Protein AF-A0A1E1XIR8-F1 (afdb_monomer_lite)

Radius of gyration: 17.91 Å; chains: 1; bounding box: 41×30×60 Å

Structure (mmCIF, N/CA/C/O backbone):
data_AF-A0A1E1XIR8-F1
#
_entry.id   AF-A0A1E1XIR8-F1
#
loop_
_atom_site.group_PDB
_atom_site.id
_atom_site.type_symbol
_atom_site.label_atom_id
_atom_site.label_alt_id
_atom_site.label_comp_id
_atom_site.label_asym_id
_atom_site.label_entity_id
_atom_site.label_seq_id
_atom_site.pdbx_PDB_ins_code
_atom_site.Cartn_x
_atom_site.Cartn_y
_atom_site.Cartn_z
_atom_site.occupancy
_atom_site.B_iso_or_equiv
_atom_site.auth_seq_id
_atom_site.auth_comp_id
_atom_site.auth_asym_id
_atom_site.auth_atom_id
_atom_site.pdbx_PDB_model_num
ATOM 1 N N . LYS A 1 1 ? 19.652 5.382 -15.139 1.00 60.75 1 LYS A N 1
ATOM 2 C CA . LYS A 1 1 ? 19.291 3.944 -15.151 1.00 60.75 1 LYS A CA 1
ATOM 3 C C . LYS A 1 1 ? 17.925 3.803 -15.808 1.00 60.75 1 LYS A C 1
ATOM 5 O O . LYS A 1 1 ? 17.088 4.668 -15.571 1.00 60.75 1 LYS A O 1
ATOM 10 N N . SER A 1 2 ? 17.744 2.808 -16.677 1.00 82.06 2 SER A N 1
ATOM 11 C CA . SER A 1 2 ? 16.450 2.521 -17.310 1.00 82.06 2 SER A CA 1
ATOM 12 C C . SER A 1 2 ? 15.630 1.621 -16.385 1.00 82.06 2 SER A C 1
ATOM 14 O O . SER A 1 2 ? 16.198 0.704 -15.801 1.00 82.06 2 SER A O 1
ATOM 16 N N . VAL A 1 3 ? 14.336 1.907 -16.232 1.00 90.94 3 VAL A N 1
ATOM 17 C CA . VAL A 1 3 ? 13.386 1.063 -15.487 1.00 90.94 3 VAL A CA 1
ATOM 18 C C . VAL A 1 3 ? 12.710 0.148 -16.500 1.00 90.94 3 VAL A C 1
ATOM 20 O O . VAL A 1 3 ? 12.004 0.648 -17.380 1.00 90.94 3 VAL A O 1
ATOM 23 N N . GLU A 1 4 ? 12.946 -1.157 -16.389 1.00 93.19 4 GLU A N 1
ATOM 24 C CA . GLU A 1 4 ? 12.472 -2.164 -17.351 1.00 93.19 4 GLU A CA 1
ATOM 25 C C . GLU A 1 4 ? 11.365 -3.038 -16.769 1.00 93.19 4 GLU A C 1
ATOM 27 O O . GLU A 1 4 ? 10.339 -3.215 -17.424 1.00 93.19 4 GLU A O 1
ATOM 32 N N . MET A 1 5 ? 11.540 -3.509 -15.534 1.00 96.12 5 MET A N 1
ATOM 33 C CA . MET A 1 5 ? 10.548 -4.280 -14.788 1.00 96.12 5 MET A CA 1
ATOM 34 C C . MET A 1 5 ? 10.173 -3.550 -13.516 1.00 96.12 5 MET A C 1
ATOM 36 O O . MET A 1 5 ? 11.018 -2.896 -12.901 1.00 96.12 5 MET A O 1
ATOM 40 N N . VAL A 1 6 ? 8.913 -3.676 -13.127 1.00 97.50 6 VAL A N 1
ATOM 41 C CA . VAL A 1 6 ? 8.399 -3.120 -11.884 1.00 97.50 6 VAL A CA 1
ATOM 42 C C . VAL A 1 6 ? 7.575 -4.146 -11.130 1.00 97.50 6 VAL A C 1
ATOM 44 O O . VAL A 1 6 ? 6.793 -4.879 -11.732 1.00 97.50 6 VAL A O 1
ATOM 47 N N . PHE A 1 7 ? 7.718 -4.155 -9.815 1.00 97.94 7 PHE A N 1
ATOM 48 C CA . PHE A 1 7 ? 6.802 -4.806 -8.887 1.00 97.94 7 PHE A CA 1
ATOM 49 C C . PHE A 1 7 ? 6.287 -3.761 -7.889 1.00 97.94 7 PHE A C 1
ATOM 51 O O . PHE A 1 7 ? 6.744 -2.611 -7.889 1.00 97.94 7 PHE A O 1
ATOM 58 N N . VAL A 1 8 ? 5.286 -4.123 -7.092 1.00 98.44 8 VAL A N 1
ATOM 59 C CA . VAL A 1 8 ? 4.732 -3.238 -6.061 1.00 98.44 8 VAL A CA 1
ATOM 60 C C . VAL A 1 8 ? 4.834 -3.924 -4.712 1.00 98.44 8 VAL A C 1
ATOM 62 O O . VAL A 1 8 ? 4.409 -5.067 -4.577 1.00 98.44 8 VAL A O 1
ATOM 65 N N . GLU A 1 9 ? 5.339 -3.206 -3.719 1.00 98.31 9 GLU A N 1
ATOM 66 C CA . GLU A 1 9 ? 5.322 -3.616 -2.315 1.00 98.31 9 GLU A CA 1
ATOM 67 C C . GLU A 1 9 ? 4.543 -2.605 -1.467 1.00 98.31 9 GLU A C 1
ATOM 69 O O . GLU A 1 9 ? 4.331 -1.455 -1.866 1.00 98.31 9 GLU A O 1
ATOM 74 N N . PHE A 1 10 ? 4.111 -3.017 -0.282 1.00 97.69 10 PHE A N 1
ATOM 75 C CA . PHE A 1 10 ? 3.550 -2.123 0.725 1.00 97.69 10 PHE A CA 1
ATOM 76 C C . PHE A 1 10 ? 3.846 -2.637 2.129 1.00 97.69 10 PHE A C 1
ATOM 78 O O . PHE A 1 10 ? 4.267 -3.769 2.324 1.00 97.69 10 PHE A O 1
ATOM 85 N N . GLN A 1 11 ? 3.627 -1.790 3.130 1.00 93.56 11 GLN A N 1
ATOM 86 C CA . GLN A 1 11 ? 3.789 -2.165 4.533 1.00 93.56 11 GLN A CA 1
ATOM 87 C C . GLN A 1 11 ? 2.461 -2.023 5.257 1.00 93.56 11 GLN A C 1
ATOM 89 O O . GLN A 1 11 ? 1.777 -1.002 5.130 1.00 93.56 11 GLN A O 1
ATOM 94 N N . PHE A 1 12 ? 2.093 -3.048 6.023 1.00 95.75 12 PHE A N 1
ATOM 95 C CA . PHE A 1 12 ? 0.858 -3.033 6.785 1.00 95.75 12 PHE A CA 1
ATOM 96 C C . PHE A 1 12 ? 0.935 -3.929 8.023 1.00 95.75 12 PHE A C 1
ATOM 98 O O . PHE A 1 12 ? 1.055 -5.150 7.920 1.00 95.75 12 PHE A O 1
ATOM 105 N N . LEU A 1 13 ? 0.794 -3.302 9.196 1.00 94.81 13 LEU A N 1
ATOM 106 C CA . LEU A 1 13 ? 0.847 -3.956 10.507 1.00 94.81 13 LEU A CA 1
ATOM 107 C C . LEU A 1 13 ? 2.142 -4.771 10.687 1.00 94.81 13 LEU A C 1
ATOM 109 O O . LEU A 1 13 ? 3.224 -4.287 10.380 1.00 94.81 13 LEU A O 1
ATOM 113 N N . ASP A 1 14 ? 2.018 -5.978 11.220 1.00 94.44 14 ASP A N 1
ATOM 114 C CA . ASP A 1 14 ? 3.055 -6.979 11.483 1.00 94.44 14 ASP A CA 1
ATOM 115 C C . ASP A 1 14 ? 3.211 -7.997 10.336 1.00 94.44 14 ASP A C 1
ATOM 117 O O . ASP A 1 14 ? 3.862 -9.024 10.516 1.00 94.44 14 ASP A O 1
ATOM 121 N N . CYS A 1 15 ? 2.583 -7.771 9.176 1.00 95.62 15 CYS A N 1
ATOM 122 C CA . CYS A 1 15 ? 2.762 -8.667 8.031 1.00 95.62 15 CYS A CA 1
ATOM 123 C C . CYS A 1 15 ? 4.197 -8.545 7.499 1.00 95.62 15 CYS A C 1
ATOM 125 O O . CYS A 1 15 ? 4.743 -7.441 7.432 1.00 95.62 15 CYS A O 1
ATOM 127 N N . SER A 1 16 ? 4.806 -9.673 7.128 1.00 95.19 16 SER A N 1
ATOM 128 C CA . SER A 1 16 ? 6.191 -9.670 6.660 1.00 95.19 16 SER A CA 1
ATOM 129 C C . SER A 1 16 ? 6.297 -9.064 5.250 1.00 95.19 16 SER A C 1
ATOM 131 O O . SER A 1 16 ? 5.338 -9.169 4.478 1.00 95.19 16 SER A O 1
ATOM 133 N N . PRO A 1 17 ? 7.424 -8.419 4.893 1.00 92.75 17 PRO A N 1
ATOM 134 C CA . PRO A 1 17 ? 7.586 -7.787 3.581 1.00 92.75 17 PR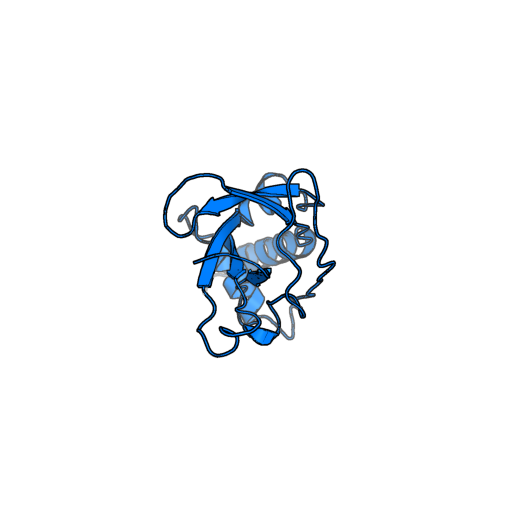O A CA 1
ATOM 135 C C . PRO A 1 17 ? 7.334 -8.738 2.404 1.00 92.75 17 PRO A C 1
ATOM 137 O O . PRO A 1 17 ? 6.678 -8.355 1.441 1.00 92.75 17 PRO A O 1
ATOM 140 N N . GLU A 1 18 ? 7.751 -10.001 2.526 1.00 92.69 18 GLU A N 1
ATOM 141 C CA . GLU A 1 18 ? 7.610 -11.031 1.487 1.00 92.69 18 GLU A CA 1
ATOM 142 C C . GLU A 1 18 ? 6.138 -11.372 1.199 1.00 92.69 18 GLU A C 1
ATOM 144 O O . GLU A 1 18 ? 5.786 -11.838 0.118 1.00 92.69 18 GLU A O 1
ATOM 149 N N . GLU A 1 19 ? 5.246 -11.152 2.169 1.00 95.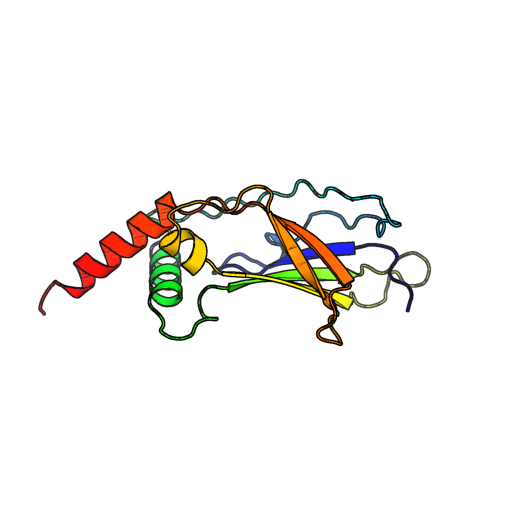69 19 GLU A N 1
ATOM 150 C CA . GLU A 1 19 ? 3.807 -11.334 1.985 1.00 95.69 19 GLU A CA 1
ATOM 151 C C . GLU A 1 19 ? 3.110 -10.108 1.383 1.00 95.69 19 GLU A C 1
ATOM 153 O O . GLU A 1 19 ? 1.925 -10.194 1.039 1.00 95.69 19 GLU A O 1
ATOM 158 N N . LEU A 1 20 ? 3.796 -8.964 1.333 1.00 97.44 20 LEU A N 1
ATOM 159 C CA . LEU A 1 20 ? 3.246 -7.665 0.948 1.00 97.44 20 LEU A CA 1
ATOM 160 C C . LEU A 1 20 ? 3.877 -7.104 -0.332 1.00 97.44 20 LEU A C 1
ATOM 162 O O . LEU A 1 20 ? 3.758 -5.909 -0.606 1.00 97.44 20 LEU A O 1
ATOM 166 N N . GLU A 1 21 ? 4.482 -7.966 -1.143 1.00 97.31 21 GLU A N 1
ATOM 167 C CA . GLU A 1 21 ? 4.958 -7.654 -2.486 1.00 97.31 21 GLU A CA 1
ATOM 168 C C . GLU A 1 21 ? 4.216 -8.467 -3.553 1.00 97.31 21 GLU A C 1
ATOM 170 O O . GLU A 1 21 ? 3.731 -9.578 -3.324 1.00 97.31 21 GLU A O 1
ATOM 175 N N . THR A 1 22 ? 4.087 -7.901 -4.752 1.00 97.56 22 THR A N 1
ATOM 176 C CA . THR A 1 22 ? 3.530 -8.635 -5.889 1.00 97.56 22 THR A CA 1
ATOM 177 C C . THR A 1 22 ? 4.479 -9.780 -6.271 1.00 97.56 22 THR A C 1
ATOM 179 O O . THR A 1 22 ? 5.656 -9.500 -6.486 1.00 97.56 22 THR A O 1
ATOM 182 N N . PRO A 1 23 ? 4.000 -11.026 -6.471 1.00 94.94 23 PRO A N 1
ATOM 183 C CA . PRO A 1 23 ? 4.867 -12.206 -6.620 1.00 94.94 23 PRO A CA 1
ATOM 184 C C . PRO A 1 23 ? 5.831 -12.196 -7.811 1.00 94.94 23 PRO A C 1
ATOM 186 O O . PRO A 1 23 ? 6.724 -13.035 -7.886 1.00 94.94 23 PRO A O 1
ATOM 189 N N . VAL A 1 24 ? 5.592 -11.325 -8.794 1.00 94.75 24 VAL A N 1
ATOM 190 C CA . VAL A 1 24 ? 6.416 -11.181 -9.994 1.00 94.75 24 VAL A CA 1
ATOM 191 C C . VAL A 1 24 ? 6.499 -9.713 -10.391 1.00 94.75 24 VAL A C 1
ATOM 193 O O . VAL A 1 24 ? 5.493 -8.996 -10.353 1.00 94.75 24 VAL A O 1
ATOM 196 N N . ALA A 1 25 ? 7.670 -9.279 -10.851 1.00 96.88 25 ALA A N 1
ATOM 197 C CA . ALA A 1 25 ? 7.784 -8.025 -11.574 1.00 96.88 25 ALA A CA 1
ATOM 198 C C . ALA A 1 25 ? 7.221 -8.161 -12.996 1.00 96.88 25 ALA A C 1
ATOM 200 O O . ALA A 1 25 ? 7.332 -9.200 -13.652 1.00 96.88 25 ALA A O 1
ATOM 201 N N . LEU A 1 26 ? 6.629 -7.082 -13.497 1.00 97.44 26 LEU A N 1
ATOM 202 C CA . LEU A 1 26 ? 6.071 -6.988 -14.841 1.00 97.44 26 LEU A CA 1
ATOM 203 C C . LEU A 1 26 ? 6.801 -5.913 -15.651 1.00 97.44 26 LEU A C 1
ATOM 205 O O . LEU A 1 26 ? 7.301 -4.945 -15.072 1.00 97.44 26 LEU A O 1
ATOM 209 N N . PRO A 1 27 ? 6.839 -6.024 -16.992 1.00 96.56 27 PRO A N 1
ATOM 210 C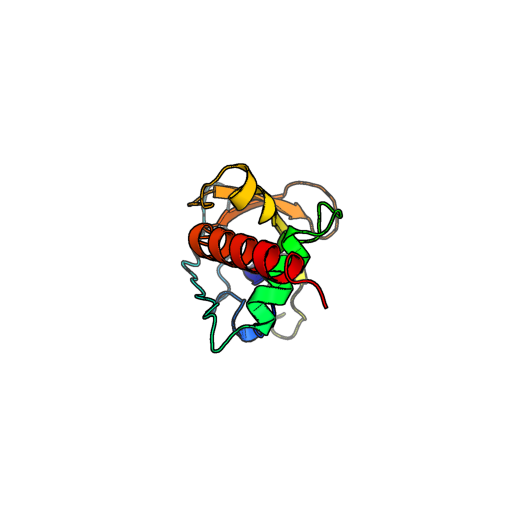 CA . PRO A 1 27 ? 7.430 -4.993 -17.831 1.00 96.56 27 PRO A CA 1
ATOM 211 C C . PRO A 1 27 ? 6.777 -3.636 -17.581 1.00 96.56 27 PRO A C 1
ATOM 213 O O . PRO A 1 27 ? 5.550 -3.522 -17.552 1.00 96.56 27 PRO A O 1
ATOM 216 N N . LYS A 1 28 ? 7.596 -2.591 -17.448 1.00 95.50 28 LYS A N 1
ATOM 217 C CA . LYS A 1 28 ? 7.113 -1.220 -17.303 1.00 95.50 28 LYS A CA 1
ATOM 218 C C . LYS A 1 28 ? 6.163 -0.891 -18.468 1.00 95.50 28 LYS A C 1
ATOM 220 O O . LYS A 1 28 ? 6.581 -0.980 -19.629 1.00 95.50 28 LYS A O 1
ATOM 225 N N . PRO A 1 29 ? 4.913 -0.472 -18.197 1.00 94.12 29 PRO A N 1
ATOM 226 C CA . PRO A 1 29 ? 3.959 -0.177 -19.255 1.00 94.12 29 PRO A CA 1
ATOM 227 C C . PRO A 1 29 ? 4.434 1.006 -20.100 1.00 94.12 29 PRO A C 1
ATOM 229 O O . PRO A 1 29 ? 4.939 2.008 -19.583 1.00 94.12 29 PRO A O 1
ATOM 232 N N . LYS A 1 30 ? 4.227 0.918 -21.416 1.00 91.75 30 LYS A N 1
ATOM 233 C CA . LYS A 1 30 ? 4.366 2.069 -22.314 1.00 91.75 30 LYS A CA 1
ATOM 234 C C . LYS A 1 30 ? 3.034 2.813 -22.355 1.00 91.75 30 LYS A C 1
ATOM 236 O O . LYS A 1 30 ? 2.017 2.157 -22.561 1.00 91.75 30 LYS A O 1
ATOM 241 N N . PRO A 1 31 ? 2.993 4.148 -22.222 1.00 86.75 31 PRO A N 1
ATOM 242 C CA . PRO A 1 31 ? 1.745 4.885 -22.387 1.00 86.75 31 PRO A CA 1
ATOM 243 C C . PRO A 1 31 ? 1.070 4.550 -23.731 1.00 86.75 31 PRO A C 1
ATOM 245 O O . PRO A 1 31 ? 1.773 4.474 -24.742 1.00 86.75 31 PRO A O 1
ATOM 248 N N . PRO A 1 32 ? -0.262 4.348 -23.779 1.00 91.69 32 PRO A N 1
ATOM 249 C CA . PRO A 1 32 ? -1.248 4.449 -22.692 1.00 91.69 32 PRO A CA 1
ATOM 250 C C . PRO A 1 32 ? -1.575 3.106 -21.997 1.00 91.69 32 PRO A C 1
ATOM 252 O O . PRO A 1 32 ? -2.615 2.982 -21.353 1.00 91.69 32 PRO A O 1
ATOM 255 N N . GLN A 1 33 ? -0.739 2.079 -22.164 1.00 93.25 33 GLN A N 1
ATOM 256 C CA . GLN A 1 33 ? -0.978 0.737 -21.628 1.00 93.25 33 GLN A CA 1
ATOM 257 C C . GLN A 1 33 ? -0.998 0.731 -20.093 1.00 93.25 33 GLN A C 1
ATOM 259 O O . GLN A 1 33 ? -0.341 1.540 -19.437 1.00 93.25 33 GLN A O 1
ATOM 264 N N . ARG A 1 34 ? -1.728 -0.235 -19.531 1.00 94.12 34 ARG A N 1
ATOM 265 C CA . ARG A 1 34 ? -1.729 -0.571 -18.104 1.00 94.12 34 ARG A CA 1
ATOM 266 C C . ARG A 1 34 ? -1.215 -2.000 -17.938 1.00 94.12 34 ARG A C 1
ATOM 268 O O . ARG A 1 34 ? -1.410 -2.828 -18.825 1.00 94.12 34 ARG A O 1
ATOM 275 N N . ILE A 1 35 ? -0.583 -2.278 -16.804 1.00 96.06 35 ILE A N 1
ATOM 276 C CA . ILE A 1 35 ? -0.274 -3.639 -16.352 1.00 96.06 35 ILE A CA 1
ATOM 277 C C . ILE A 1 35 ? -1.166 -3.973 -15.160 1.00 9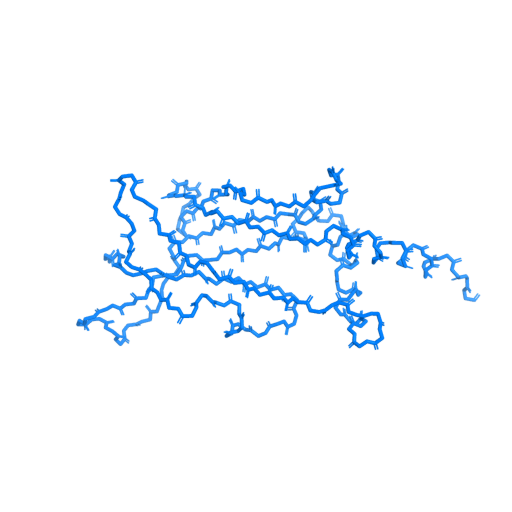6.06 35 ILE A C 1
ATOM 279 O O . ILE A 1 35 ? -1.541 -3.079 -14.402 1.00 96.06 35 ILE A O 1
ATOM 283 N N . ALA A 1 36 ? -1.509 -5.248 -15.008 1.00 96.81 36 ALA A N 1
ATOM 284 C CA . ALA A 1 36 ? -2.328 -5.733 -13.908 1.00 96.81 36 ALA A CA 1
ATOM 285 C C . ALA A 1 36 ? -1.562 -6.820 -13.156 1.00 96.81 36 ALA A C 1
ATOM 287 O O . ALA A 1 36 ? -1.257 -7.867 -13.722 1.00 96.81 36 ALA A O 1
ATOM 288 N N . PHE A 1 37 ? -1.264 -6.566 -11.883 1.00 97.25 37 PHE A N 1
ATOM 289 C CA . PHE A 1 37 ? -0.669 -7.570 -11.001 1.00 97.25 37 PHE A CA 1
ATOM 290 C C . PHE A 1 37 ? -1.718 -8.541 -10.453 1.00 97.25 37 PHE A C 1
ATOM 292 O O . PHE A 1 37 ? -1.389 -9.685 -10.163 1.00 97.25 37 PHE A O 1
ATOM 299 N N . ASN A 1 38 ? -2.973 -8.089 -10.301 1.00 95.06 38 ASN A N 1
ATOM 300 C CA . ASN A 1 38 ? -4.075 -8.850 -9.692 1.00 95.06 38 ASN A CA 1
ATOM 301 C C . ASN A 1 38 ? -3.697 -9.499 -8.348 1.00 95.06 38 ASN A C 1
ATOM 303 O O . ASN A 1 38 ? -4.188 -10.570 -7.991 1.00 95.06 38 ASN A O 1
ATOM 307 N N . PHE A 1 39 ? -2.800 -8.848 -7.608 1.00 97.31 39 PHE A N 1
ATOM 308 C CA . PHE A 1 39 ? -2.343 -9.317 -6.315 1.00 97.31 39 PHE A CA 1
ATOM 309 C C . PHE A 1 39 ? -3.371 -8.985 -5.236 1.00 97.31 39 PHE A C 1
ATOM 311 O O . PHE A 1 39 ? -3.897 -7.873 -5.183 1.00 97.31 39 PHE A O 1
ATOM 318 N N . ARG A 1 40 ? -3.638 -9.952 -4.355 1.00 96.88 40 ARG A N 1
ATOM 319 C CA . ARG A 1 40 ? -4.545 -9.797 -3.220 1.00 96.88 40 ARG A CA 1
ATOM 320 C C . ARG A 1 40 ? -3.909 -10.383 -1.970 1.00 96.88 40 ARG A C 1
ATOM 322 O O . ARG A 1 40 ? -3.554 -11.559 -1.952 1.00 96.88 40 ARG A O 1
ATOM 329 N N . LYS A 1 41 ? -3.889 -9.594 -0.897 1.00 97.00 41 LYS A N 1
ATOM 330 C CA . LYS A 1 41 ? -3.539 -10.048 0.450 1.00 97.00 41 LYS A CA 1
ATOM 331 C C . LYS A 1 41 ? -4.740 -9.892 1.377 1.00 97.00 41 LYS A C 1
ATOM 333 O O . LYS A 1 41 ? -5.337 -8.823 1.451 1.00 97.00 41 LYS A O 1
ATOM 338 N N . VAL A 1 42 ? -5.084 -10.961 2.095 1.00 97.00 42 VAL A N 1
ATOM 339 C CA . VAL A 1 42 ? -6.057 -10.917 3.195 1.00 97.00 42 VAL A CA 1
ATOM 340 C C . VAL A 1 42 ? -5.288 -10.831 4.505 1.00 97.00 42 VAL A C 1
ATOM 342 O O . VAL A 1 42 ? -4.446 -11.680 4.792 1.00 97.00 42 VAL A O 1
ATOM 345 N N . VAL A 1 43 ? -5.586 -9.807 5.302 1.00 96.19 43 VAL A N 1
ATOM 346 C CA . VAL A 1 43 ? -4.991 -9.613 6.627 1.00 96.19 43 VAL A CA 1
ATOM 347 C C . VAL A 1 43 ? -6.052 -9.896 7.677 1.00 96.19 43 VAL A C 1
ATOM 349 O O . VAL A 1 43 ? -7.061 -9.200 7.772 1.00 96.19 43 VAL A O 1
ATOM 352 N N . HIS A 1 44 ? -5.842 -10.956 8.453 1.00 95.19 44 HIS A N 1
ATOM 353 C CA . HIS A 1 44 ? -6.789 -11.368 9.481 1.00 95.19 44 HIS A CA 1
ATOM 354 C C . HIS A 1 44 ? -6.716 -10.443 10.701 1.00 95.19 44 HIS A C 1
ATOM 356 O O . HIS A 1 44 ? -5.636 -10.182 11.233 1.00 95.19 44 HIS A O 1
ATOM 362 N N . LEU A 1 45 ? -7.891 -9.979 11.139 1.00 94.81 45 LEU A N 1
ATOM 363 C CA . LEU A 1 45 ? -8.099 -9.055 12.261 1.00 94.81 45 LEU A CA 1
ATOM 364 C C . LEU A 1 45 ? -9.070 -9.643 13.299 1.00 94.81 45 LEU A C 1
ATOM 366 O O . LEU A 1 45 ? -9.854 -8.914 13.901 1.00 94.81 45 LEU A O 1
ATOM 370 N N . ASP A 1 46 ? -9.078 -10.966 13.463 1.00 90.06 46 ASP A N 1
ATOM 371 C CA . ASP A 1 46 ? -9.933 -11.657 14.434 1.00 90.06 46 ASP A CA 1
ATOM 372 C C . ASP A 1 46 ? -9.724 -11.137 15.870 1.00 90.06 46 ASP A C 1
ATOM 374 O O . ASP A 1 46 ? -8.592 -10.912 16.298 1.00 90.06 46 ASP A O 1
ATOM 378 N N . ALA A 1 47 ? -10.813 -10.956 16.622 1.00 84.62 47 ALA A N 1
ATOM 379 C CA . ALA A 1 47 ? -10.772 -10.383 17.970 1.00 84.62 47 ALA A CA 1
ATOM 380 C C . ALA A 1 47 ? -10.099 -11.292 19.012 1.00 84.62 47 ALA A C 1
ATOM 382 O O . ALA A 1 47 ? -9.588 -10.800 20.010 1.00 84.62 47 ALA A O 1
ATOM 383 N N . THR A 1 48 ? -10.074 -12.608 18.791 1.00 86.94 48 THR A N 1
ATOM 384 C CA . THR A 1 48 ? -9.481 -13.569 19.734 1.00 86.94 48 THR A CA 1
ATOM 385 C C . THR A 1 48 ? -8.023 -13.878 19.418 1.00 86.94 48 THR A C 1
ATOM 387 O O . THR A 1 48 ? -7.245 -14.159 20.325 1.00 86.94 48 THR A O 1
ATOM 390 N N . ARG A 1 49 ? -7.637 -13.815 18.138 1.00 90.31 49 ARG A N 1
ATOM 391 C CA . ARG A 1 49 ? -6.299 -14.217 17.669 1.00 90.31 49 ARG A CA 1
ATOM 392 C C . ARG A 1 49 ? -5.388 -13.058 17.287 1.00 90.31 49 ARG A C 1
ATOM 394 O O . ARG A 1 49 ? -4.178 -13.244 17.229 1.00 90.31 49 ARG A O 1
ATOM 401 N N . HIS A 1 50 ? -5.948 -11.887 16.992 1.00 93.94 50 HIS A N 1
ATOM 402 C CA . HIS A 1 50 ? -5.214 -10.759 16.417 1.00 93.94 50 HIS A CA 1
ATOM 403 C C . HIS A 1 50 ? -5.487 -9.449 17.161 1.00 93.94 50 HIS A C 1
ATOM 405 O O . HIS A 1 50 ? -5.573 -8.382 16.553 1.00 93.94 50 HIS A O 1
ATOM 411 N N . GLN A 1 51 ? -5.613 -9.525 18.486 1.00 93.75 51 GLN A N 1
ATOM 412 C CA . GLN A 1 51 ? -5.892 -8.367 19.332 1.00 93.75 51 GLN A CA 1
ATOM 413 C C . GLN A 1 51 ? -4.841 -7.254 19.166 1.00 93.75 51 GLN A C 1
ATOM 415 O O . GLN A 1 51 ? -5.212 -6.099 18.979 1.00 93.75 51 GLN A O 1
ATOM 420 N N . GLU A 1 52 ? -3.552 -7.596 19.092 1.00 94.44 52 GLU A N 1
ATOM 421 C CA . GLU A 1 52 ? -2.467 -6.621 18.883 1.00 94.44 52 GLU A CA 1
ATOM 422 C C . GLU A 1 52 ? -2.620 -5.843 17.564 1.00 94.44 52 GLU A C 1
ATOM 424 O O . GLU A 1 52 ? -2.489 -4.619 17.535 1.00 94.44 52 GLU A O 1
ATOM 429 N N . ARG A 1 53 ? -3.000 -6.520 16.469 1.00 96.12 53 ARG A N 1
ATOM 430 C CA . ARG A 1 53 ? -3.291 -5.871 15.175 1.00 96.12 53 ARG A CA 1
ATOM 431 C C . ARG A 1 53 ? -4.449 -4.886 15.284 1.00 96.12 53 ARG A C 1
ATOM 433 O O . ARG A 1 53 ? -4.416 -3.804 14.696 1.00 96.12 53 ARG A O 1
ATOM 440 N N . ARG A 1 54 ? -5.493 -5.265 16.023 1.00 96.38 54 ARG A N 1
ATOM 441 C CA . ARG A 1 54 ? -6.684 -4.433 16.235 1.00 96.38 54 ARG A CA 1
ATOM 442 C C . ARG A 1 54 ? -6.354 -3.203 17.072 1.00 96.38 54 ARG A C 1
ATOM 444 O O . ARG A 1 54 ? -6.795 -2.110 16.727 1.00 96.38 54 ARG A O 1
ATOM 451 N N . GLU A 1 55 ? -5.555 -3.360 18.121 1.00 94.75 55 GLU A N 1
ATOM 452 C CA . GLU A 1 55 ? -5.077 -2.260 18.963 1.00 94.75 55 GLU A CA 1
ATOM 453 C C . GLU A 1 55 ? -4.165 -1.306 18.188 1.00 94.75 55 GLU A C 1
ATOM 455 O O . GLU A 1 55 ? -4.355 -0.088 18.254 1.00 94.75 55 GLU A O 1
ATOM 460 N N . ALA A 1 56 ? -3.248 -1.842 17.377 1.00 95.50 56 ALA A N 1
ATOM 461 C CA . ALA A 1 56 ? -2.410 -1.053 16.481 1.00 95.50 56 ALA A CA 1
ATOM 462 C C . ALA A 1 56 ? -3.264 -0.219 15.513 1.00 95.50 56 ALA A C 1
ATOM 464 O O . ALA A 1 56 ? -3.099 1.000 15.443 1.00 95.50 56 ALA A O 1
ATOM 465 N N . LEU A 1 57 ? -4.249 -0.831 14.845 1.00 96.31 57 LEU A N 1
ATOM 466 C CA . LEU A 1 57 ? -5.186 -0.107 13.979 1.00 96.31 57 LEU A CA 1
ATOM 467 C C . LEU A 1 57 ? -5.999 0.945 14.742 1.00 96.31 57 LEU A C 1
ATOM 469 O O . LEU A 1 57 ? -6.141 2.070 14.264 1.00 96.31 57 LEU A O 1
ATOM 473 N N . ALA A 1 58 ? -6.517 0.622 15.929 1.00 95.94 58 ALA A N 1
ATOM 474 C CA . ALA A 1 58 ? -7.255 1.579 16.753 1.00 95.94 58 ALA A CA 1
ATOM 475 C C . ALA A 1 58 ? -6.396 2.809 17.093 1.00 95.94 58 ALA A C 1
ATOM 477 O O . ALA A 1 58 ? -6.876 3.943 16.996 1.00 95.94 58 ALA A O 1
ATOM 478 N N . SER A 1 59 ? -5.125 2.590 17.438 1.00 95.38 59 SER A N 1
ATOM 479 C CA . SER A 1 59 ? -4.145 3.642 17.717 1.00 95.38 59 SER A CA 1
ATOM 480 C C . SER A 1 59 ? -3.848 4.487 16.474 1.00 95.38 59 SER A C 1
ATOM 482 O O . SER A 1 59 ? -3.949 5.718 16.516 1.00 95.38 59 SER A O 1
ATOM 484 N N . MET A 1 60 ? -3.591 3.838 15.331 1.00 95.31 60 MET A N 1
ATOM 485 C CA . MET A 1 60 ? -3.379 4.504 14.040 1.00 95.31 60 MET A CA 1
ATOM 486 C C . MET A 1 60 ? -4.558 5.415 13.676 1.00 95.31 60 MET A C 1
ATOM 488 O O . MET A 1 60 ? -4.353 6.565 13.286 1.00 95.31 60 MET A O 1
ATOM 492 N N . LEU A 1 61 ? -5.797 4.944 13.841 1.00 94.88 61 LEU A N 1
ATOM 493 C CA . LEU A 1 61 ? -7.010 5.701 13.510 1.00 94.88 61 LEU A CA 1
ATOM 494 C C . LEU A 1 61 ? -7.295 6.841 14.493 1.00 94.88 61 LEU A C 1
ATOM 496 O O . LEU A 1 61 ? -7.754 7.903 14.075 1.00 94.88 61 LEU A O 1
ATOM 500 N N . SER A 1 62 ? -7.030 6.632 15.785 1.00 93.62 62 SER A N 1
ATOM 501 C CA . SER A 1 62 ? -7.338 7.601 16.849 1.00 93.62 62 SER A CA 1
ATOM 502 C C . SER A 1 62 ? -6.274 8.691 17.002 1.00 93.62 62 SER A C 1
ATOM 504 O O . SER A 1 62 ? -6.519 9.718 17.636 1.00 93.62 62 SER A O 1
ATOM 506 N N . SER A 1 63 ? -5.088 8.492 16.423 1.00 94.25 63 SER A N 1
ATOM 507 C CA . SER A 1 63 ? -4.009 9.475 16.453 1.00 94.25 63 SER A CA 1
ATOM 508 C C . SER A 1 63 ? -4.406 10.791 15.770 1.00 94.25 63 SER A C 1
ATOM 510 O O . SER A 1 63 ? -5.034 10.812 14.708 1.00 94.25 63 SER A O 1
ATOM 512 N N . LYS A 1 64 ? -3.994 11.920 16.363 1.00 91.88 64 LYS A N 1
ATOM 513 C CA . LYS A 1 64 ? -4.191 13.267 15.792 1.00 91.88 64 LYS A CA 1
ATOM 514 C C . LYS A 1 64 ? -3.291 13.539 14.584 1.00 91.88 64 LYS A C 1
ATOM 516 O O . LYS A 1 64 ? -3.562 14.469 13.832 1.00 91.88 64 LYS A O 1
ATOM 521 N N . ASN A 1 65 ? -2.232 12.751 14.396 1.00 94.12 65 ASN A N 1
ATOM 522 C CA . ASN A 1 65 ? -1.363 12.877 13.231 1.00 94.12 65 ASN A CA 1
ATOM 523 C C . ASN A 1 65 ? -2.150 12.464 11.969 1.00 94.12 65 ASN A C 1
ATOM 525 O O . ASN A 1 65 ? -2.613 11.324 11.914 1.00 94.12 65 ASN A O 1
ATOM 529 N N . PRO A 1 66 ? -2.316 13.330 10.952 1.00 88.88 66 PRO A N 1
ATOM 530 C CA . PRO A 1 66 ? -3.042 12.973 9.730 1.00 88.88 66 PRO A CA 1
ATOM 531 C C . PRO A 1 66 ? -2.404 11.798 8.972 1.00 88.88 66 PRO A C 1
ATOM 533 O O . PRO A 1 66 ? -3.113 11.066 8.297 1.00 88.88 66 PRO A O 1
ATOM 536 N N . ASN A 1 67 ? -1.105 11.552 9.160 1.00 91.00 67 ASN A N 1
ATOM 537 C CA . ASN A 1 67 ? -0.353 10.515 8.454 1.00 91.00 67 ASN A CA 1
ATOM 538 C C . ASN A 1 67 ? -0.239 9.188 9.223 1.00 91.00 67 ASN A C 1
ATOM 540 O O . ASN A 1 67 ? 0.515 8.308 8.823 1.00 91.00 67 ASN A O 1
ATOM 544 N N . SER A 1 68 ? -0.940 9.032 10.349 1.00 94.12 68 SER A N 1
ATOM 545 C CA . SER A 1 68 ? -0.781 7.862 11.227 1.00 94.12 68 SER A CA 1
ATOM 546 C C . SER A 1 68 ? -1.417 6.575 10.710 1.00 94.12 68 SER A C 1
ATOM 548 O O . SER A 1 68 ? -1.127 5.512 11.247 1.00 94.12 68 SER A O 1
ATOM 550 N N . ALA A 1 69 ? -2.316 6.662 9.731 1.00 96.00 69 ALA A N 1
ATOM 551 C CA . ALA A 1 69 ? -3.045 5.517 9.194 1.00 96.00 69 ALA A CA 1
ATOM 552 C C . ALA A 1 69 ? -2.902 5.437 7.670 1.00 96.00 69 ALA A C 1
ATOM 554 O O . ALA A 1 69 ? -3.867 5.162 6.964 1.00 96.00 69 ALA A O 1
ATOM 555 N N . ILE A 1 70 ? -1.702 5.731 7.169 1.00 96.19 70 ILE A N 1
ATOM 556 C CA . ILE A 1 70 ? -1.381 5.651 5.747 1.00 96.19 70 ILE A CA 1
ATOM 557 C C . ILE A 1 70 ? -0.863 4.251 5.416 1.00 96.19 70 ILE A C 1
ATOM 559 O O . ILE A 1 70 ? 0.050 3.760 6.075 1.00 96.19 70 ILE A O 1
ATOM 563 N N . ILE A 1 71 ? -1.399 3.650 4.355 1.00 96.94 71 ILE A N 1
ATOM 564 C CA . ILE A 1 71 ? -0.728 2.562 3.638 1.00 96.94 71 ILE A CA 1
ATOM 565 C C . ILE A 1 71 ? 0.103 3.199 2.530 1.00 96.94 71 ILE A C 1
ATOM 567 O O . ILE A 1 71 ? -0.428 3.932 1.691 1.00 96.94 71 ILE A O 1
ATOM 571 N N . LYS A 1 72 ? 1.412 2.946 2.561 1.00 97.12 72 LYS A N 1
ATOM 572 C CA . LYS A 1 72 ? 2.357 3.378 1.533 1.00 97.12 72 LYS A CA 1
ATOM 573 C C . LYS A 1 72 ? 2.636 2.201 0.606 1.00 97.12 72 LYS A C 1
ATOM 575 O O . LYS A 1 72 ? 3.125 1.171 1.061 1.00 97.12 72 LYS A O 1
ATOM 580 N N . PHE A 1 73 ? 2.355 2.393 -0.674 1.00 98.44 73 PHE A N 1
ATOM 581 C CA . PHE A 1 73 ? 2.759 1.503 -1.752 1.00 98.44 73 PHE A CA 1
ATOM 582 C C . PHE A 1 73 ? 4.042 2.042 -2.378 1.00 98.44 73 PHE A C 1
ATOM 584 O O . PHE A 1 73 ? 4.129 3.237 -2.681 1.00 98.44 73 PHE A O 1
ATOM 591 N N . THR A 1 74 ? 5.015 1.170 -2.601 1.00 98.50 74 THR A N 1
ATOM 592 C CA . THR A 1 74 ? 6.250 1.484 -3.315 1.00 98.50 74 THR A CA 1
ATOM 593 C C . THR A 1 74 ? 6.243 0.741 -4.641 1.00 98.50 74 THR A C 1
ATOM 595 O O . THR A 1 74 ? 6.086 -0.475 -4.686 1.00 98.50 74 THR A O 1
ATOM 598 N N . VAL A 1 75 ? 6.409 1.476 -5.739 1.00 98.25 75 VAL A N 1
ATOM 599 C CA . VAL A 1 75 ? 6.707 0.886 -7.046 1.00 98.25 75 VAL A CA 1
ATOM 600 C C . VAL A 1 75 ? 8.214 0.694 -7.109 1.00 98.25 75 VAL A C 1
ATOM 602 O O . VAL A 1 75 ? 8.952 1.677 -7.044 1.00 98.25 75 VAL A O 1
ATOM 605 N N . VAL A 1 76 ? 8.668 -0.546 -7.244 1.00 97.94 76 VAL A N 1
ATOM 606 C CA . VAL A 1 76 ? 10.086 -0.917 -7.177 1.00 97.94 76 VAL A CA 1
ATOM 607 C C . VAL A 1 76 ? 10.549 -1.406 -8.543 1.00 97.94 76 VAL A C 1
ATOM 609 O O . VAL A 1 76 ? 9.841 -2.146 -9.217 1.00 97.94 76 VAL A O 1
ATOM 612 N N . SER A 1 77 ? 11.732 -0.972 -8.976 1.00 97.06 77 SER A N 1
ATOM 613 C CA . SER A 1 77 ? 12.378 -1.447 -10.196 1.00 97.06 77 SER A CA 1
ATOM 614 C C . SER A 1 77 ? 13.195 -2.694 -9.893 1.00 97.06 77 SER A C 1
ATOM 616 O O . SER A 1 77 ? 14.169 -2.608 -9.144 1.00 97.06 77 SER A O 1
ATOM 618 N N . GLU A 1 78 ? 12.870 -3.798 -10.561 1.00 95.81 78 GLU A N 1
ATOM 619 C CA . GLU A 1 78 ? 13.673 -5.023 -10.534 1.00 95.81 78 GLU A CA 1
ATOM 620 C C . GLU A 1 78 ? 14.685 -5.007 -11.695 1.00 95.81 78 GLU A C 1
ATOM 622 O O . GLU A 1 78 ? 14.297 -4.799 -12.854 1.00 95.81 78 GLU A O 1
ATOM 627 N N . PRO A 1 79 ? 15.992 -5.159 -11.427 1.00 93.19 79 PRO A N 1
ATOM 628 C CA . PRO A 1 79 ? 16.999 -5.205 -12.480 1.00 93.19 79 PRO A CA 1
ATOM 629 C C . PRO A 1 79 ? 16.903 -6.469 -13.345 1.00 93.19 79 PRO A C 1
ATOM 631 O O . PRO A 1 79 ? 16.749 -7.576 -12.844 1.00 93.19 79 PRO A O 1
ATOM 634 N N . LEU A 1 80 ? 17.081 -6.320 -14.661 1.00 89.25 80 LEU A N 1
ATOM 635 C CA . LEU A 1 80 ? 17.100 -7.435 -15.613 1.00 89.25 80 LEU A CA 1
ATOM 636 C C . LEU A 1 80 ? 18.425 -7.565 -16.376 1.00 89.25 80 LEU A C 1
ATOM 638 O O . LEU A 1 80 ? 19.258 -6.654 -16.444 1.00 89.25 80 LEU A O 1
ATOM 642 N N . GLY A 1 81 ? 18.595 -8.728 -17.014 1.00 85.19 81 GLY A N 1
ATOM 643 C CA . GLY A 1 81 ? 19.642 -8.982 -18.000 1.00 85.19 81 GLY A CA 1
ATOM 644 C C . GLY A 1 81 ? 21.044 -8.856 -17.412 1.00 85.19 81 GLY A C 1
ATOM 645 O O . GLY A 1 81 ? 21.385 -9.527 -16.442 1.00 85.19 81 GLY A O 1
ATOM 646 N N . LYS A 1 82 ? 21.872 -7.986 -18.002 1.00 80.00 82 LYS A N 1
ATOM 647 C CA . LYS A 1 82 ? 23.254 -7.750 -17.542 1.00 80.00 82 LYS A CA 1
ATOM 648 C C . LYS A 1 82 ? 23.336 -7.106 -16.155 1.00 80.00 82 LYS A C 1
ATOM 650 O O . LYS A 1 82 ? 24.400 -7.140 -15.554 1.00 80.00 82 LYS A O 1
ATOM 655 N N . ASN A 1 83 ? 22.241 -6.519 -15.672 1.00 81.94 83 ASN A N 1
ATOM 656 C CA . ASN A 1 83 ? 22.182 -5.848 -14.378 1.00 81.94 83 ASN A CA 1
ATOM 657 C C . ASN A 1 83 ? 21.417 -6.659 -13.329 1.00 81.94 83 ASN A C 1
ATOM 659 O O . ASN A 1 83 ? 21.111 -6.098 -12.289 1.00 81.94 83 ASN A O 1
ATOM 663 N N . LYS A 1 84 ? 21.091 -7.935 -13.578 1.00 84.88 84 LYS A N 1
ATOM 664 C CA . LYS A 1 84 ? 20.279 -8.767 -12.668 1.00 84.88 84 LYS A CA 1
ATOM 665 C C . LYS A 1 84 ? 20.811 -8.852 -11.227 1.00 84.88 84 LYS A C 1
ATOM 667 O O . LYS A 1 84 ? 20.040 -9.104 -10.318 1.00 84.88 84 LYS A O 1
ATOM 672 N N . ASP A 1 85 ? 22.114 -8.641 -11.038 1.00 88.12 85 ASP A N 1
ATOM 673 C CA . ASP A 1 85 ? 22.774 -8.683 -9.727 1.00 88.12 85 ASP A CA 1
ATOM 674 C C . ASP A 1 85 ? 22.815 -7.298 -9.043 1.00 88.12 85 ASP A C 1
ATOM 676 O O . ASP A 1 85 ? 23.399 -7.143 -7.973 1.00 88.12 85 ASP A O 1
ATOM 680 N N . ALA A 1 86 ? 22.251 -6.259 -9.671 1.00 91.00 86 ALA A N 1
ATOM 681 C CA . ALA A 1 86 ? 22.122 -4.941 -9.062 1.00 91.00 86 ALA A CA 1
ATOM 682 C C . ALA A 1 86 ? 20.991 -4.921 -8.023 1.00 91.00 86 ALA A C 1
ATOM 684 O O . ALA A 1 86 ? 20.056 -5.713 -8.078 1.00 91.00 86 ALA A O 1
ATOM 685 N N . GLU A 1 87 ? 21.046 -3.956 -7.108 1.00 92.94 87 GLU A N 1
ATOM 686 C CA . GLU A 1 87 ? 19.972 -3.739 -6.139 1.00 92.94 87 GLU A CA 1
ATOM 687 C C . GLU A 1 87 ? 18.712 -3.161 -6.797 1.00 92.94 87 GLU A C 1
ATOM 689 O O . GLU A 1 87 ? 18.785 -2.314 -7.704 1.00 92.94 87 GLU A O 1
ATOM 694 N N . CYS A 1 88 ? 17.559 -3.586 -6.278 1.00 95.12 88 CYS A N 1
ATOM 695 C CA . CYS A 1 88 ? 16.262 -2.989 -6.561 1.00 95.12 88 CYS A CA 1
ATOM 696 C C . CYS A 1 88 ? 16.240 -1.502 -6.186 1.00 95.12 88 CYS A C 1
ATOM 698 O O . CYS A 1 88 ? 16.965 -1.048 -5.300 1.00 95.12 88 CYS A O 1
ATOM 700 N N . GLN A 1 89 ? 15.425 -0.718 -6.895 1.00 95.69 89 GLN A N 1
ATOM 701 C CA . GLN A 1 89 ? 15.349 0.729 -6.678 1.00 95.69 89 GLN A CA 1
ATOM 702 C C . GLN A 1 89 ? 13.910 1.220 -6.637 1.00 95.69 89 GLN A C 1
ATOM 704 O O . GLN A 1 89 ? 13.151 0.969 -7.572 1.00 95.69 89 GLN A O 1
ATOM 709 N N . ASP A 1 90 ? 13.574 2.017 -5.626 1.00 97.44 90 ASP A N 1
ATOM 710 C CA . ASP A 1 90 ? 12.290 2.709 -5.551 1.00 97.44 90 ASP A CA 1
ATOM 711 C C . ASP A 1 90 ? 12.112 3.635 -6.759 1.00 97.44 90 ASP A C 1
ATOM 713 O O . ASP A 1 90 ? 12.884 4.574 -6.987 1.00 97.44 90 ASP A O 1
ATOM 717 N N . VAL A 1 91 ? 11.062 3.390 -7.536 1.00 97.31 91 VAL A N 1
ATOM 718 C CA . VAL A 1 91 ? 10.638 4.234 -8.658 1.00 97.31 91 VAL A CA 1
ATOM 719 C C . VAL A 1 91 ? 9.760 5.368 -8.150 1.00 97.31 91 VAL A C 1
ATOM 721 O O . VAL A 1 91 ? 9.919 6.516 -8.567 1.00 97.31 91 VAL A O 1
ATOM 724 N N . GLY A 1 92 ? 8.838 5.055 -7.243 1.00 98.06 92 GLY A N 1
ATOM 725 C CA . GLY A 1 92 ? 7.905 6.028 -6.707 1.00 98.06 92 GLY A CA 1
ATOM 726 C C . GLY A 1 92 ? 6.979 5.465 -5.644 1.00 98.06 92 GLY A C 1
ATOM 727 O O . GLY A 1 92 ? 6.969 4.266 -5.375 1.00 98.06 92 GLY A O 1
ATOM 728 N N . PHE A 1 93 ? 6.192 6.356 -5.051 1.00 98.19 93 PHE A N 1
ATOM 729 C CA . PHE A 1 93 ? 5.347 6.066 -3.903 1.00 98.19 93 PHE A CA 1
ATOM 730 C C . PHE A 1 93 ? 3.909 6.509 -4.150 1.00 98.19 93 PHE A C 1
ATOM 732 O O . PHE A 1 93 ? 3.675 7.619 -4.625 1.00 98.19 93 PHE A O 1
ATOM 739 N N . ALA A 1 94 ? 2.954 5.669 -3.768 1.00 98.12 94 ALA A N 1
ATOM 740 C CA . ALA A 1 94 ? 1.541 6.018 -3.684 1.00 98.12 94 ALA A CA 1
ATOM 741 C C . ALA A 1 94 ? 1.042 5.804 -2.252 1.00 98.12 94 ALA A C 1
ATOM 743 O O . ALA A 1 94 ? 1.564 4.961 -1.522 1.00 98.12 94 ALA A O 1
ATOM 744 N N . VAL A 1 95 ? 0.049 6.584 -1.829 1.00 96.88 95 VAL A N 1
ATOM 745 C CA . VAL A 1 95 ? -0.454 6.554 -0.450 1.00 96.88 95 VAL A CA 1
ATOM 746 C C . VAL A 1 95 ? -1.975 6.533 -0.404 1.00 96.88 95 VAL A C 1
ATOM 748 O O . VAL A 1 95 ? -2.639 7.237 -1.160 1.00 96.88 95 VAL A O 1
ATOM 751 N N . THR A 1 96 ? -2.522 5.770 0.537 1.00 96.75 96 THR A N 1
ATOM 752 C CA . THR A 1 96 ? -3.952 5.771 0.884 1.00 96.75 96 THR A CA 1
ATOM 753 C C . THR A 1 96 ? -4.126 5.945 2.385 1.00 96.75 96 THR A C 1
ATOM 755 O O . THR A 1 96 ? -3.448 5.273 3.160 1.00 96.75 96 THR A O 1
ATOM 758 N N . ASP A 1 97 ? -5.048 6.812 2.802 1.00 95.62 97 ASP A N 1
ATOM 759 C CA . ASP A 1 97 ? -5.338 7.087 4.215 1.00 95.62 97 ASP A CA 1
ATOM 760 C C . ASP A 1 97 ? -6.580 6.318 4.688 1.00 95.62 97 ASP A C 1
ATOM 762 O O . ASP A 1 97 ? -7.708 6.586 4.267 1.00 95.62 97 ASP A O 1
ATOM 766 N N . LEU A 1 98 ? -6.382 5.392 5.625 1.00 96.50 98 LEU A N 1
ATOM 767 C CA . LEU A 1 98 ? -7.442 4.556 6.185 1.00 96.50 98 LEU A CA 1
ATOM 768 C C . LEU A 1 98 ? -8.471 5.352 6.994 1.00 96.50 98 LEU A C 1
ATOM 770 O O . LEU A 1 98 ? -9.612 4.910 7.152 1.00 96.50 98 LEU A O 1
ATOM 774 N N . LYS A 1 99 ? -8.128 6.553 7.476 1.00 95.38 99 LYS A N 1
ATOM 775 C CA . LYS A 1 99 ? -9.113 7.437 8.114 1.00 95.38 99 LYS A CA 1
ATOM 776 C C . LYS A 1 99 ? -10.168 7.904 7.121 1.00 95.38 99 LYS A C 1
ATOM 778 O O . LYS A 1 99 ? -11.295 8.167 7.540 1.00 95.38 99 LYS A O 1
ATOM 783 N N . GLN A 1 100 ? -9.859 7.968 5.823 1.00 94.69 100 GLN A N 1
ATOM 784 C CA . GLN A 1 100 ? -10.846 8.319 4.801 1.00 94.69 100 GLN A CA 1
ATOM 785 C C . GLN A 1 100 ? -11.932 7.251 4.663 1.00 94.69 100 GLN A C 1
ATOM 787 O O . GLN A 1 100 ? -13.103 7.611 4.558 1.00 94.69 100 GLN A O 1
ATOM 792 N N . ILE A 1 101 ? -11.581 5.965 4.771 1.00 97.06 101 ILE A N 1
ATOM 793 C CA . ILE A 1 101 ? -12.552 4.857 4.759 1.00 97.06 101 ILE A CA 1
ATOM 794 C C . ILE A 1 101 ? -13.571 5.037 5.888 1.00 97.06 101 ILE A C 1
ATOM 796 O O . ILE A 1 101 ? -14.781 4.984 5.671 1.00 97.06 101 ILE A O 1
ATOM 800 N N . VAL A 1 102 ? -13.094 5.337 7.100 1.00 95.00 102 VAL A N 1
ATOM 801 C CA . VAL A 1 102 ? -13.963 5.586 8.261 1.00 95.00 102 VAL A CA 1
ATOM 802 C C . VAL A 1 102 ? -14.785 6.863 8.082 1.00 95.00 102 VAL A C 1
ATOM 804 O O . VAL A 1 102 ? -15.989 6.852 8.329 1.00 95.00 102 VAL A O 1
ATOM 807 N N . LYS A 1 103 ? -14.147 7.958 7.649 1.00 95.06 103 LYS A N 1
ATOM 808 C CA . LYS A 1 103 ? -14.775 9.276 7.482 1.00 95.06 103 LYS A CA 1
ATOM 809 C C . LYS A 1 103 ? -15.903 9.252 6.453 1.00 95.06 103 LYS A C 1
ATOM 811 O O . LYS A 1 103 ? -16.963 9.813 6.711 1.00 95.06 103 LYS A O 1
ATOM 816 N N . TYR A 1 104 ? -15.669 8.633 5.299 1.00 96.88 104 TYR A N 1
ATOM 817 C CA . TYR A 1 104 ? -16.648 8.551 4.214 1.00 96.88 104 TYR A CA 1
ATOM 818 C C . TYR A 1 104 ? -17.565 7.336 4.331 1.00 96.88 104 TYR A C 1
ATOM 820 O O . TYR A 1 104 ? -18.562 7.253 3.621 1.00 96.88 104 TYR A O 1
ATOM 828 N N . GLY A 1 105 ? -17.254 6.403 5.232 1.00 97.44 105 GLY A N 1
ATOM 829 C CA . GLY A 1 105 ? -18.073 5.226 5.464 1.00 97.44 105 GLY A CA 1
ATOM 830 C C . GLY A 1 105 ? -18.134 4.284 4.262 1.00 97.44 105 GLY A C 1
ATOM 831 O O . GLY A 1 105 ? -19.155 3.618 4.104 1.00 97.44 105 GLY A O 1
ATOM 832 N N . LYS A 1 106 ? -17.081 4.237 3.436 1.00 98.00 106 LYS A N 1
ATOM 833 C CA . LYS A 1 106 ? -16.979 3.391 2.238 1.00 98.00 106 LYS A CA 1
ATOM 834 C C . LYS A 1 106 ? -15.572 2.812 2.090 1.00 98.00 106 LYS A C 1
ATOM 836 O O . LYS A 1 106 ? -14.603 3.474 2.454 1.00 98.00 106 LYS A O 1
ATOM 841 N N . ASP A 1 107 ? -15.487 1.600 1.557 1.00 98.50 107 ASP A N 1
ATOM 842 C CA . ASP A 1 107 ? -14.226 0.997 1.123 1.00 98.50 107 ASP A CA 1
ATOM 843 C C . ASP A 1 107 ? -13.648 1.739 -0.094 1.00 98.50 107 ASP A C 1
ATOM 845 O O . ASP A 1 107 ? -14.364 2.467 -0.791 1.00 98.50 107 ASP A O 1
ATOM 849 N N . ILE A 1 108 ? -12.350 1.560 -0.336 1.00 98.00 108 ILE A N 1
ATOM 850 C CA . ILE A 1 108 ? -11.679 2.038 -1.552 1.00 98.00 108 ILE A CA 1
ATOM 851 C C . ILE A 1 108 ? -11.770 0.899 -2.564 1.00 98.00 108 ILE A C 1
ATOM 853 O O . ILE A 1 108 ? -11.255 -0.180 -2.289 1.00 98.00 108 ILE A O 1
ATOM 857 N N . ILE A 1 109 ? -12.426 1.107 -3.704 1.00 97.94 109 ILE A N 1
ATOM 858 C CA . ILE A 1 109 ? -12.648 0.061 -4.714 1.00 97.94 109 ILE A CA 1
ATOM 859 C C . ILE A 1 109 ? -12.191 0.581 -6.072 1.00 97.94 109 ILE A C 1
ATOM 861 O O . ILE A 1 109 ? -12.743 1.564 -6.563 1.00 97.94 109 ILE A O 1
ATOM 865 N N . GLU A 1 110 ? -11.194 -0.088 -6.651 1.00 96.88 110 GLU A N 1
ATOM 866 C CA . GLU A 1 110 ? -10.605 0.222 -7.960 1.00 96.88 110 GLU A CA 1
ATOM 867 C C . GLU A 1 110 ? -10.265 1.715 -8.145 1.00 96.88 110 GLU A C 1
ATOM 869 O O . GLU A 1 110 ? -10.432 2.280 -9.229 1.00 96.88 110 GLU A O 1
ATOM 874 N N . GLU A 1 111 ? -9.777 2.378 -7.093 1.00 97.44 111 GLU A N 1
ATOM 875 C CA . GLU A 1 111 ? -9.435 3.800 -7.155 1.00 97.44 111 GLU A CA 1
ATOM 876 C C . GLU A 1 111 ? -7.992 3.987 -7.655 1.00 97.44 111 GLU A C 1
ATOM 878 O O . GLU A 1 111 ? -7.059 3.320 -7.201 1.00 97.44 111 GLU A O 1
ATOM 883 N N . ASP A 1 112 ? -7.802 4.912 -8.601 1.00 97.69 112 ASP A N 1
ATOM 884 C CA . ASP A 1 112 ? -6.479 5.315 -9.080 1.00 97.69 112 ASP A CA 1
ATOM 885 C C . ASP A 1 112 ? -5.850 6.318 -8.093 1.00 97.69 112 ASP A C 1
ATOM 887 O O . ASP A 1 112 ? -6.344 7.439 -7.941 1.00 97.69 112 ASP A O 1
ATOM 891 N N . VAL A 1 113 ? -4.721 5.952 -7.484 1.00 97.56 113 VAL A N 1
ATOM 892 C CA . VAL A 1 113 ? -3.894 6.837 -6.651 1.00 97.56 113 VAL A CA 1
ATOM 893 C C . VAL A 1 113 ? -2.640 7.282 -7.397 1.00 97.56 113 VAL A C 1
ATOM 895 O O . VAL A 1 113 ? -2.015 6.501 -8.118 1.00 97.56 113 VAL A O 1
ATOM 898 N N . ASP A 1 114 ? -2.264 8.550 -7.237 1.00 98.19 114 ASP A N 1
ATOM 899 C CA . ASP A 1 114 ? -1.080 9.100 -7.895 1.00 98.19 114 ASP A CA 1
ATOM 900 C C . ASP A 1 114 ? 0.203 8.481 -7.323 1.00 98.19 114 ASP A C 1
ATOM 902 O O . ASP A 1 114 ? 0.398 8.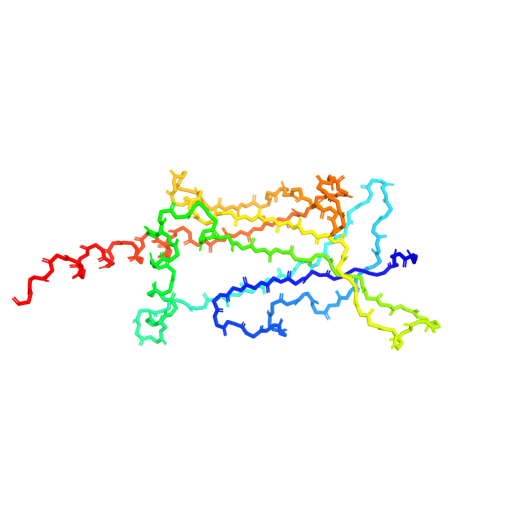400 -6.108 1.00 98.19 114 ASP A O 1
ATOM 906 N N . VAL A 1 115 ? 1.102 8.076 -8.222 1.00 98.31 115 VAL A N 1
ATOM 907 C CA . VAL A 1 115 ? 2.458 7.635 -7.886 1.00 98.31 115 VAL A CA 1
ATOM 908 C C . VAL A 1 115 ? 3.387 8.834 -8.023 1.00 98.31 115 VAL A C 1
ATOM 910 O O . VAL A 1 115 ? 3.573 9.359 -9.124 1.00 98.31 115 VAL A O 1
ATOM 913 N N . LEU A 1 116 ? 3.977 9.260 -6.911 1.00 98.25 116 LEU A N 1
ATOM 914 C CA . LEU A 1 116 ? 4.980 10.320 -6.859 1.00 98.25 116 LEU A CA 1
ATOM 915 C C . LEU A 1 116 ? 6.375 9.733 -7.085 1.00 98.25 116 LEU A C 1
ATOM 917 O O . LEU A 1 116 ? 6.685 8.676 -6.548 1.00 98.25 116 LEU A O 1
ATOM 921 N N . ASP A 1 117 ? 7.216 10.407 -7.863 1.00 97.50 117 ASP A N 1
ATOM 922 C CA . ASP A 1 117 ? 8.603 9.995 -8.105 1.00 97.50 117 ASP A CA 1
ATOM 923 C C . ASP A 1 117 ? 9.389 9.870 -6.789 1.00 97.50 117 ASP A C 1
ATOM 925 O O . ASP A 1 117 ? 9.256 10.676 -5.870 1.00 97.50 117 ASP A O 1
ATOM 929 N N . SER A 1 118 ? 10.240 8.852 -6.677 1.00 96.06 118 SER A N 1
ATOM 930 C CA . SER A 1 118 ? 10.980 8.609 -5.431 1.00 96.06 118 SER A CA 1
ATOM 931 C C . SER A 1 118 ? 11.991 9.711 -5.092 1.00 96.06 118 SER A C 1
ATOM 933 O O . SER A 1 118 ? 12.397 9.850 -3.940 1.00 96.06 118 SER A O 1
ATOM 935 N N . ARG A 1 119 ? 12.392 10.519 -6.081 1.00 94.19 119 ARG A N 1
ATOM 936 C CA . ARG A 1 119 ? 13.388 11.593 -5.947 1.00 94.19 119 ARG A CA 1
ATOM 937 C C . ARG A 1 119 ? 12.777 12.986 -6.060 1.00 94.19 119 ARG A C 1
ATOM 939 O O . ARG A 1 119 ? 13.482 13.975 -5.866 1.00 94.19 119 ARG A O 1
ATOM 946 N N . SER A 1 120 ? 11.497 13.093 -6.408 1.00 93.94 120 SER A N 1
ATOM 947 C CA . SER A 1 120 ? 10.806 14.369 -6.578 1.00 93.94 120 SER A CA 1
ATOM 948 C C . SER A 1 120 ? 9.313 14.234 -6.307 1.00 93.94 120 SER A C 1
ATOM 950 O O . SER A 1 120 ? 8.707 13.222 -6.604 1.00 93.94 120 SER A O 1
ATOM 952 N N . SER A 1 121 ? 8.651 15.287 -5.842 1.00 90.44 121 SER A N 1
ATOM 953 C CA . SER A 1 121 ? 7.199 15.241 -5.595 1.00 90.44 121 SER A CA 1
ATOM 954 C C . SER A 1 121 ? 6.343 15.316 -6.874 1.00 90.44 121 SER A C 1
ATOM 956 O O . SER A 1 121 ? 5.224 15.822 -6.841 1.00 90.44 121 SER A O 1
ATOM 958 N N . LYS A 1 122 ? 6.872 14.886 -8.027 1.00 97.69 122 LYS A N 1
ATOM 959 C CA . LYS A 1 122 ? 6.165 14.898 -9.313 1.00 97.69 122 LYS A CA 1
ATOM 960 C C . LYS A 1 122 ? 5.371 13.611 -9.490 1.00 97.69 122 LYS A C 1
ATOM 962 O O . LYS A 1 122 ? 5.896 12.531 -9.247 1.00 97.69 122 LYS A O 1
ATOM 967 N N . VAL A 1 123 ? 4.146 13.728 -9.992 1.00 97.75 123 VAL A N 1
ATOM 968 C CA . VAL A 1 123 ? 3.341 12.568 -10.396 1.00 97.75 123 VAL A CA 1
ATOM 969 C C . VAL A 1 123 ? 3.964 11.931 -11.642 1.00 97.75 123 VAL A C 1
ATOM 971 O O . VAL A 1 123 ? 4.155 12.606 -12.654 1.00 97.75 123 VAL A O 1
ATOM 974 N N . ILE A 1 124 ? 4.280 10.638 -11.567 1.00 96.00 124 ILE A N 1
ATOM 975 C CA . ILE A 1 124 ? 4.902 9.852 -12.651 1.00 96.00 124 ILE A CA 1
ATOM 976 C C . ILE A 1 124 ? 4.025 8.710 -13.163 1.00 96.00 124 ILE A C 1
ATOM 978 O O . ILE A 1 124 ? 4.373 8.050 -14.142 1.00 96.00 124 ILE A O 1
ATOM 982 N N . GLY A 1 125 ? 2.887 8.471 -12.519 1.00 96.19 125 GLY A N 1
ATOM 983 C CA . GLY A 1 125 ? 1.955 7.423 -12.899 1.00 96.19 125 GLY A CA 1
ATOM 984 C C . GLY A 1 125 ? 0.791 7.330 -11.930 1.00 96.19 125 GLY A C 1
ATOM 985 O O . GLY A 1 125 ? 0.631 8.173 -11.049 1.00 96.19 125 GLY A O 1
ATOM 986 N N . LYS A 1 126 ? -0.012 6.286 -12.107 1.00 97.25 126 LYS A N 1
ATOM 987 C CA . LYS A 1 126 ? -1.136 5.950 -11.237 1.00 97.25 126 LYS A CA 1
ATOM 988 C C . LYS A 1 126 ? -1.075 4.474 -10.878 1.00 97.25 126 LYS A C 1
ATOM 990 O O . LYS A 1 126 ? -0.695 3.661 -11.722 1.00 97.25 126 LYS A O 1
ATOM 995 N N . LEU A 1 127 ? -1.456 4.149 -9.652 1.00 98.06 127 LEU A N 1
ATOM 996 C CA . LEU A 1 127 ? -1.635 2.789 -9.164 1.00 98.06 127 LEU A CA 1
ATOM 997 C C . LEU A 1 127 ? -3.118 2.594 -8.850 1.00 98.06 127 LEU A C 1
ATOM 999 O O . LEU A 1 127 ? -3.698 3.399 -8.131 1.00 98.06 127 LEU A O 1
ATOM 1003 N N . ASN A 1 128 ? -3.730 1.549 -9.400 1.00 97.88 128 ASN A N 1
ATOM 1004 C CA . ASN A 1 128 ? -5.116 1.209 -9.098 1.00 97.88 128 ASN A CA 1
ATOM 1005 C C . ASN A 1 128 ? -5.153 0.265 -7.891 1.00 97.88 128 ASN A C 1
ATOM 1007 O O . ASN A 1 128 ? -4.478 -0.767 -7.914 1.00 97.88 128 ASN A O 1
ATOM 1011 N N . VAL A 1 129 ? -5.897 0.622 -6.843 1.00 98.12 129 VAL A N 1
ATOM 1012 C CA . VAL A 1 129 ? -5.951 -0.153 -5.595 1.00 98.12 129 VAL A CA 1
ATOM 1013 C C . VAL A 1 129 ? -7.383 -0.382 -5.123 1.00 98.12 129 VAL A C 1
ATOM 1015 O O . VAL A 1 129 ? -8.266 0.455 -5.309 1.00 98.12 129 VAL A O 1
ATOM 1018 N N . SER A 1 130 ? -7.591 -1.518 -4.458 1.00 98.31 130 SER A N 1
ATOM 1019 C CA . SER A 1 130 ? -8.805 -1.815 -3.694 1.00 98.31 130 SER A CA 1
ATOM 1020 C C . SER A 1 130 ? -8.426 -2.170 -2.259 1.00 98.31 130 SER A C 1
ATOM 1022 O O . SER A 1 130 ? -7.545 -2.999 -2.035 1.00 98.31 130 SER A O 1
ATOM 1024 N N . ILE A 1 131 ? -9.078 -1.533 -1.288 1.00 98.12 131 ILE A N 1
ATOM 1025 C CA . ILE A 1 131 ? -8.883 -1.733 0.149 1.00 98.12 131 ILE A CA 1
ATOM 1026 C C . ILE A 1 131 ? -10.261 -1.910 0.788 1.00 98.12 131 ILE A C 1
ATOM 1028 O O . ILE A 1 131 ? -11.000 -0.946 0.997 1.00 98.12 131 ILE A O 1
ATOM 1032 N N . GLU A 1 132 ? -10.575 -3.161 1.117 1.00 98.12 132 GLU A N 1
ATOM 1033 C CA . GLU A 1 132 ? -11.822 -3.578 1.759 1.00 98.12 132 GLU A CA 1
ATOM 1034 C C . GLU A 1 132 ? -11.588 -3.795 3.257 1.00 98.12 132 GLU A C 1
ATOM 1036 O O . GLU A 1 132 ? -11.040 -4.816 3.678 1.00 98.12 132 GLU A O 1
ATOM 1041 N N . MET A 1 133 ? -11.974 -2.829 4.090 1.00 96.31 133 MET A N 1
ATOM 1042 C CA . MET A 1 133 ? -11.756 -2.930 5.537 1.00 96.31 133 MET A CA 1
ATOM 1043 C C . MET A 1 133 ? -12.722 -2.122 6.408 1.00 96.31 133 MET A C 1
ATOM 1045 O O . MET A 1 133 ? -12.618 -2.174 7.635 1.00 96.31 133 MET A O 1
ATOM 1049 N N . LEU A 1 134 ? -13.687 -1.406 5.829 1.00 97.69 134 LEU A N 1
ATOM 1050 C CA . LEU A 1 134 ? -14.627 -0.550 6.551 1.00 97.69 134 LEU A CA 1
ATOM 1051 C C . LEU A 1 134 ? -15.321 -1.275 7.707 1.00 97.69 134 LEU A C 1
ATOM 1053 O O . LEU A 1 134 ? -15.423 -0.731 8.810 1.00 97.69 134 LEU A O 1
ATOM 1057 N N . ALA A 1 135 ? -15.813 -2.491 7.457 1.00 96.44 135 ALA A N 1
ATOM 1058 C CA . ALA A 1 135 ? -16.513 -3.285 8.463 1.00 96.44 135 ALA A CA 1
ATOM 1059 C C . ALA A 1 135 ? -15.606 -3.589 9.668 1.00 96.44 135 ALA A C 1
ATOM 1061 O O . ALA A 1 135 ? -16.007 -3.372 10.815 1.00 96.44 135 ALA A O 1
ATOM 1062 N N . ALA A 1 136 ? -14.362 -4.004 9.411 1.00 95.44 136 ALA A N 1
ATOM 1063 C CA . ALA A 1 136 ? -13.376 -4.274 10.451 1.00 95.44 136 ALA A CA 1
ATOM 1064 C C . ALA A 1 136 ? -13.005 -2.997 11.224 1.00 95.44 136 ALA A C 1
ATOM 1066 O O . ALA A 1 136 ? -13.036 -2.995 12.455 1.00 95.44 136 ALA A O 1
ATOM 1067 N N . LEU A 1 137 ? -12.73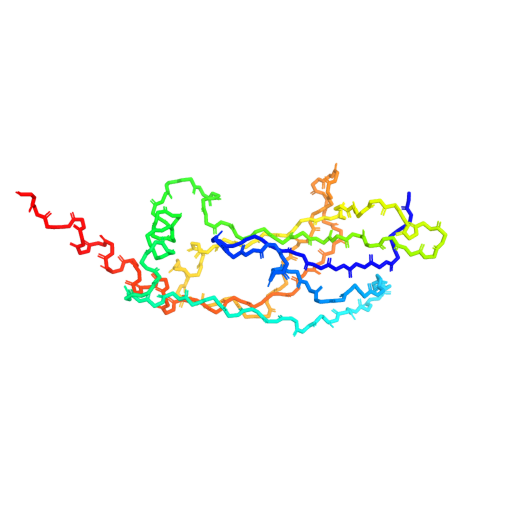7 -1.889 10.522 1.00 95.88 137 LEU A N 1
ATOM 1068 C CA . LEU A 1 137 ? -12.390 -0.605 11.140 1.00 95.88 137 LEU A CA 1
ATOM 1069 C C . LEU A 1 137 ? -13.508 -0.078 12.051 1.00 95.88 137 LEU A C 1
ATOM 1071 O O . LEU A 1 137 ? -13.238 0.378 13.164 1.00 95.88 137 LEU A O 1
ATOM 1075 N N . LYS A 1 138 ? -14.774 -0.175 11.621 1.00 95.12 138 LYS A N 1
ATOM 1076 C CA . LYS A 1 138 ? -15.933 0.198 12.449 1.00 95.12 138 LYS A CA 1
ATOM 1077 C C . LYS A 1 138 ? -15.985 -0.621 13.737 1.00 95.12 138 LYS A C 1
ATOM 1079 O O . LYS A 1 138 ? -16.201 -0.049 14.804 1.00 95.12 138 LYS A O 1
ATOM 1084 N N . HIS A 1 139 ? -15.770 -1.932 13.647 1.00 94.25 139 HIS A N 1
ATOM 1085 C CA . HIS A 1 139 ? -15.814 -2.815 14.810 1.00 94.25 139 HIS A CA 1
ATOM 1086 C C . HIS A 1 139 ? -14.695 -2.493 15.815 1.00 94.25 139 HIS A C 1
ATOM 1088 O O . HIS A 1 139 ? -14.964 -2.308 17.002 1.00 94.25 139 HIS A O 1
ATOM 1094 N N . ILE A 1 140 ? -13.465 -2.306 15.327 1.00 94.94 140 ILE A N 1
ATOM 1095 C CA . ILE A 1 140 ? -12.294 -1.925 16.135 1.00 94.94 140 ILE A CA 1
ATOM 1096 C C . ILE A 1 140 ? -12.521 -0.591 16.867 1.00 94.94 140 ILE A C 1
ATOM 1098 O O . ILE A 1 140 ? -12.254 -0.471 18.064 1.00 94.94 140 ILE A O 1
ATOM 1102 N N . LEU A 1 141 ? -13.068 0.418 16.184 1.00 93.06 141 LEU A N 1
ATOM 1103 C CA . LEU A 1 141 ? -13.339 1.724 16.797 1.00 93.06 141 LEU A CA 1
ATOM 1104 C C . LEU A 1 141 ? -14.433 1.665 17.874 1.00 93.06 141 LEU A C 1
ATOM 1106 O O . LEU A 1 141 ? -14.372 2.412 18.852 1.00 93.06 141 LEU A O 1
ATOM 1110 N N . VAL A 1 142 ? -15.444 0.807 17.709 1.00 91.94 142 VAL A N 1
ATOM 1111 C CA . VAL A 1 142 ? -16.493 0.606 18.724 1.00 91.94 142 VAL A CA 1
ATOM 1112 C C . VAL A 1 142 ? -15.924 -0.071 19.969 1.00 91.94 142 VAL A C 1
ATOM 1114 O O . VAL A 1 142 ? -16.210 0.379 21.078 1.00 91.94 142 VAL A O 1
ATOM 1117 N N . GLU A 1 143 ? -15.108 -1.112 19.802 1.00 88.12 143 GLU A N 1
ATOM 1118 C CA . GLU A 1 143 ? -14.423 -1.790 20.910 1.00 88.12 143 GLU A CA 1
ATOM 1119 C C . GLU A 1 143 ? -13.521 -0.833 21.690 1.00 88.12 143 GLU A C 1
ATOM 1121 O O . GLU A 1 143 ? -13.643 -0.733 22.911 1.00 88.12 143 GLU A O 1
ATOM 1126 N N . SER A 1 144 ? -12.686 -0.062 20.987 1.00 85.69 144 SER A N 1
ATOM 1127 C CA . SER A 1 144 ? -11.761 0.893 21.606 1.00 85.69 144 SER A CA 1
ATOM 1128 C C . SER A 1 144 ? -12.494 1.941 22.457 1.00 85.69 144 SER A C 1
ATOM 1130 O O . SER A 1 144 ? -12.106 2.204 23.596 1.00 85.69 144 SER A O 1
ATOM 1132 N N . LYS A 1 145 ? -13.632 2.464 21.973 1.00 84.31 145 LYS A N 1
ATOM 1133 C CA . LYS A 1 145 ? -14.485 3.396 22.738 1.00 84.31 145 LYS A CA 1
ATOM 1134 C C . LYS A 1 145 ? -15.143 2.768 23.967 1.00 84.31 145 LYS A C 1
ATOM 1136 O O . LYS A 1 145 ? -15.497 3.494 24.893 1.00 84.31 145 LYS A O 1
ATOM 1141 N N . ARG A 1 146 ? -15.400 1.456 23.960 1.00 82.19 146 ARG A N 1
ATOM 1142 C CA . ARG A 1 146 ? -15.951 0.739 25.122 1.00 82.19 146 ARG A CA 1
ATOM 1143 C C . ARG A 1 146 ? -14.866 0.505 26.166 1.00 82.19 146 ARG A C 1
ATOM 1145 O O . ARG A 1 146 ? -15.104 0.795 27.332 1.00 82.19 146 ARG A O 1
ATOM 1152 N N . ALA A 1 147 ? -13.681 0.070 25.739 1.00 76.69 147 ALA A N 1
ATOM 1153 C CA . ALA A 1 147 ? -12.532 -0.130 26.618 1.00 76.69 147 ALA A CA 1
ATOM 1154 C C . ALA A 1 147 ? -12.124 1.169 27.336 1.00 76.69 147 ALA A C 1
ATOM 1156 O O . ALA A 1 147 ? -11.875 1.157 28.534 1.00 76.69 147 ALA A O 1
ATOM 1157 N N . SER A 1 148 ? -12.172 2.315 26.648 1.00 73.06 148 SER A N 1
ATOM 1158 C CA . SER A 1 148 ? -11.855 3.621 27.245 1.00 73.06 148 SER A CA 1
ATOM 1159 C C . SER A 1 148 ? -12.907 4.155 28.234 1.00 73.06 148 SER A C 1
ATOM 1161 O O . SER A 1 148 ? -12.720 5.236 28.786 1.00 73.06 148 SER A O 1
ATOM 1163 N N . ARG A 1 149 ? -14.054 3.479 28.395 1.00 69.88 149 ARG A N 1
ATOM 1164 C CA . ARG A 1 149 ? -15.167 3.896 29.272 1.00 69.88 149 ARG A CA 1
ATOM 1165 C C . ARG A 1 149 ? -15.275 3.080 30.559 1.00 69.88 149 ARG A C 1
ATOM 1167 O O . ARG A 1 149 ? -16.131 3.402 31.377 1.00 69.88 149 ARG A O 1
ATOM 1174 N N . VAL A 1 150 ? -14.458 2.043 30.736 1.00 53.38 150 VAL A N 1
ATOM 1175 C CA . VAL A 1 150 ? -14.421 1.261 31.977 1.00 53.38 150 VAL A CA 1
ATOM 1176 C C . VAL A 1 150 ? -13.520 2.004 32.974 1.00 53.38 150 VAL A C 1
ATOM 1178 O O . VAL A 1 150 ? -12.335 2.163 32.679 1.00 53.38 150 VAL A O 1
ATOM 1181 N N . PRO A 1 151 ? -14.040 2.517 34.107 1.00 49.78 151 PRO A N 1
ATOM 1182 C CA . PRO A 1 151 ? -13.200 3.087 35.156 1.00 49.78 151 PRO A CA 1
ATOM 1183 C C . PRO A 1 151 ? -12.368 1.977 35.817 1.00 49.78 151 PRO A C 1
ATOM 1185 O O . PRO A 1 151 ? -12.866 0.860 35.965 1.00 49.78 151 PRO A O 1
ATOM 1188 N N . LEU A 1 152 ? -11.125 2.302 36.191 1.00 47.88 152 LEU A N 1
ATOM 1189 C CA . LEU A 1 152 ? -10.298 1.503 37.109 1.00 47.88 152 LEU A CA 1
ATOM 1190 C C . LEU A 1 152 ? -10.993 1.320 38.463 1.00 47.88 152 LEU A C 1
ATOM 1192 O O . LEU A 1 152 ? -11.628 2.300 38.923 1.00 47.88 152 LEU A O 1
#

Foldseek 3Di:
DDQFWKKKFKDADPDDRCLGIQPDTDGDDDPPDDDDSVDDDDDDCDVVPNVVSLVQLLCLLPDPPQCSQKIKMFIKGQDDDPCNVPDIDTQWIWIDGPNVCQVVVHWQAQDWTFTAGPVGRDGPGTDGDTGPCSVVSVVSNVVVVVVVPDDD

InterPro domains:
  IPR031139 RPGRIP1 family [PTHR14240] (2-142)
  IPR035892 C2 domain superfamily [G3DSA:2.60.40.150] (1-147)
  IPR041091 RPGRIP1, C-terminal [PF18111] (2-142)

Sequence (152 aa):
KSVEMVFVEFQFLDCSPEELETPVALPKPKPPQRIAFNFRKVVHLDATRHQERREALASMLSSKNPNSAIIKFTVVSEPLGKNKDAECQDVGFAVTDLKQIVKYGKDIIEEDVDVLDSRSSKVIGKLNVSIEMLAALKHILVESKRASRVPL

Organism: Amblyomma sculptum (NCBI:txid1581419)

Secondary structure (DSSP, 8-state):
----EEEEEE--TT--GGGSB-SS-EEPPPTT--------------TTT-HHHHHHHHHHHH-S-TTTTEEEEEEEEEP-GGGTTSPPEEEEEEEEEHHHHHHHT--EEEEEEEEEETTSS-EEEEEEEEE--HHHHHHHHHHHHHHTTS--

pLDDT: mean 93.2, std 8.22, range [47.88, 98.5]